Protein AF-A0A5S4FV42-F1 (afdb_monomer_lite)

pLDDT: mean 81.77, std 15.21, range [37.44, 96.0]

Radius of gyration: 17.59 Å; chains: 1; bounding box: 34×39×45 Å

Secondary structure (DSSP, 8-state):
----HHHHHHHHHHHHHHHHHHHHHHHHH--HHHHHHHHHHHHHHHHHHHHHHHHHHHHHHHHTT--HHHHHHHTTS-HHHHHHHHHHHHS-------

Foldseek 3Di:
DDPDLVVVVVVLVVVLVVVVVVLVVVCVVDDPVVVVVSVVVNVVVVVVSLVVVLLSVLQVCVVVVHDLVVSCVVSVHDSVVSVVSNVVVPDDPPDPDD

Structure (mmCIF, N/CA/C/O backbone):
data_AF-A0A5S4FV42-F1
#
_entry.id   AF-A0A5S4FV42-F1
#
loop_
_atom_site.group_PDB
_atom_site.id
_atom_site.type_symbol
_atom_site.label_atom_id
_atom_site.label_alt_id
_atom_site.label_comp_id
_atom_site.label_asym_id
_atom_site.label_entity_id
_atom_site.label_seq_id
_atom_site.pdbx_PDB_ins_code
_atom_site.Cartn_x
_atom_site.Cartn_y
_atom_site.Cartn_z
_atom_site.occupancy
_atom_site.B_iso_or_equiv
_atom_site.auth_seq_id
_atom_site.auth_comp_id
_atom_site.auth_asym_id
_atom_site.auth_atom_id
_atom_site.pdbx_PDB_model_num
ATOM 1 N N . MET A 1 1 ? 15.053 20.559 -9.853 1.00 37.44 1 MET A N 1
ATOM 2 C CA . MET A 1 1 ? 15.247 20.068 -8.472 1.00 37.44 1 MET A CA 1
ATOM 3 C C . MET A 1 1 ? 14.584 18.707 -8.376 1.00 37.44 1 MET A C 1
ATOM 5 O O . MET A 1 1 ? 13.383 18.627 -8.165 1.00 37.44 1 MET A O 1
ATOM 9 N N . SER A 1 2 ? 15.339 17.647 -8.657 1.00 41.44 2 SER A N 1
ATOM 10 C CA . SER A 1 2 ? 14.824 16.278 -8.620 1.00 41.44 2 SER A CA 1
ATOM 11 C C . SER A 1 2 ? 14.754 15.832 -7.163 1.00 41.44 2 SER A C 1
ATOM 13 O O . SER A 1 2 ? 15.766 15.436 -6.590 1.00 41.44 2 SER A O 1
ATOM 15 N N . GLY A 1 3 ? 13.581 15.960 -6.539 1.00 43.03 3 GLY A N 1
ATOM 16 C CA . GLY A 1 3 ? 13.312 15.284 -5.273 1.00 43.03 3 GLY A CA 1
ATOM 17 C C . GLY A 1 3 ? 13.508 13.790 -5.499 1.00 43.03 3 GLY A C 1
ATOM 18 O O . GLY A 1 3 ? 12.851 13.209 -6.359 1.00 43.03 3 GLY A O 1
ATOM 19 N N . SER A 1 4 ? 14.480 13.192 -4.810 1.00 44.16 4 SER A N 1
ATOM 20 C CA . SER A 1 4 ? 14.781 11.773 -4.979 1.00 44.16 4 SER A CA 1
ATOM 21 C C . SER A 1 4 ? 13.515 10.961 -4.671 1.00 44.16 4 SER A C 1
ATOM 23 O O . SER A 1 4 ? 12.916 11.192 -3.618 1.00 44.16 4 SER A O 1
ATOM 25 N N . PRO A 1 5 ? 13.085 10.016 -5.529 1.00 54.16 5 PRO A N 1
ATOM 26 C CA . PRO A 1 5 ? 11.881 9.207 -5.291 1.00 54.16 5 PRO A CA 1
ATOM 27 C C . PRO A 1 5 ? 11.933 8.451 -3.950 1.00 54.16 5 PRO A C 1
ATOM 29 O O . PRO A 1 5 ? 10.901 8.156 -3.353 1.00 54.16 5 PRO A O 1
ATOM 32 N N . VAL A 1 6 ? 13.142 8.224 -3.428 1.00 54.53 6 VAL A N 1
ATOM 33 C CA . VAL A 1 6 ? 13.410 7.640 -2.106 1.00 54.53 6 VAL A CA 1
ATOM 34 C C . VAL A 1 6 ? 12.917 8.529 -0.953 1.00 54.53 6 VAL A C 1
ATOM 36 O O . VAL A 1 6 ? 12.432 8.010 0.050 1.00 54.53 6 VAL A O 1
ATOM 39 N N . ALA A 1 7 ? 12.987 9.857 -1.092 1.00 60.88 7 ALA A N 1
ATOM 40 C CA . ALA A 1 7 ? 12.563 10.795 -0.050 1.00 60.88 7 ALA A CA 1
ATOM 41 C C . ALA A 1 7 ? 11.033 10.811 0.123 1.00 60.88 7 ALA A C 1
ATOM 43 O O . ALA A 1 7 ? 10.541 10.918 1.244 1.00 60.88 7 ALA A O 1
ATOM 44 N N . GLY A 1 8 ? 10.281 10.630 -0.971 1.00 69.25 8 GLY A N 1
ATOM 45 C CA . GLY A 1 8 ? 8.821 10.505 -0.921 1.00 69.25 8 GLY A CA 1
ATOM 46 C C . GLY A 1 8 ? 8.378 9.245 -0.176 1.00 69.25 8 GLY A C 1
ATOM 47 O O . GLY A 1 8 ? 7.537 9.320 0.713 1.00 69.25 8 GLY A O 1
ATOM 48 N N . TRP A 1 9 ? 9.018 8.107 -0.464 1.00 69.94 9 TRP A N 1
ATOM 49 C CA . TRP A 1 9 ? 8.758 6.838 0.222 1.00 69.94 9 TRP A CA 1
ATOM 50 C C . TRP A 1 9 ? 8.991 6.922 1.734 1.00 69.94 9 TRP A C 1
ATOM 52 O O . TRP A 1 9 ? 8.150 6.497 2.525 1.00 69.94 9 TRP A O 1
ATOM 62 N N . GLN A 1 10 ? 10.131 7.484 2.143 1.00 72.44 10 GLN A N 1
ATOM 63 C CA . GLN A 1 10 ? 10.483 7.618 3.557 1.00 72.44 10 GLN A CA 1
ATOM 64 C C . GLN A 1 10 ? 9.486 8.501 4.309 1.00 72.44 10 GLN A C 1
ATOM 66 O O . GLN A 1 10 ? 9.062 8.134 5.406 1.00 72.44 10 GLN A O 1
ATOM 71 N N . GLN A 1 11 ? 9.074 9.621 3.706 1.00 75.19 11 GLN A N 1
ATOM 72 C CA . GLN A 1 11 ? 8.060 10.494 4.289 1.00 75.19 11 GLN A CA 1
ATOM 73 C C . GLN A 1 11 ? 6.713 9.777 4.413 1.00 75.19 11 GLN A C 1
ATOM 75 O O . GLN A 1 11 ? 6.113 9.801 5.484 1.00 75.19 11 GLN A O 1
ATOM 80 N N . SER A 1 12 ? 6.273 9.065 3.370 1.00 72.81 12 SER A N 1
ATOM 81 C CA . SER A 1 12 ? 5.038 8.282 3.435 1.00 72.81 12 SER A CA 1
ATOM 82 C C . SER A 1 12 ? 5.094 7.252 4.561 1.00 72.81 12 SER A C 1
ATOM 84 O O . SER A 1 12 ? 4.190 7.216 5.383 1.00 72.81 12 SER A O 1
ATOM 86 N N . VAL A 1 13 ? 6.166 6.463 4.676 1.00 77.25 13 VAL A N 1
ATOM 87 C CA . VAL A 1 13 ? 6.316 5.486 5.772 1.00 77.25 13 VAL A CA 1
ATOM 88 C C . VAL A 1 13 ? 6.275 6.164 7.146 1.00 77.25 13 VAL A C 1
ATOM 90 O O . VAL A 1 13 ? 5.612 5.661 8.054 1.00 77.25 13 VAL A O 1
ATOM 93 N N . HIS A 1 14 ? 6.936 7.312 7.303 1.00 83.62 14 HIS A N 1
ATOM 94 C CA . HIS A 1 14 ? 6.896 8.080 8.546 1.00 83.62 14 HIS A CA 1
ATOM 95 C C . HIS A 1 14 ? 5.467 8.516 8.908 1.00 83.62 14 HIS A C 1
ATOM 97 O O . HIS A 1 14 ? 5.021 8.293 10.037 1.00 83.62 14 HIS A O 1
ATOM 103 N N . ASP A 1 15 ? 4.726 9.070 7.946 1.00 79.88 15 ASP A N 1
ATOM 104 C CA . ASP A 1 15 ? 3.351 9.532 8.145 1.00 79.88 15 ASP A CA 1
ATOM 105 C C . ASP A 1 15 ? 2.408 8.378 8.517 1.00 79.88 15 ASP A C 1
ATOM 107 O O . ASP A 1 15 ? 1.531 8.545 9.372 1.00 79.88 15 ASP A O 1
ATOM 111 N N . ILE A 1 16 ? 2.625 7.189 7.938 1.00 80.31 16 ILE A N 1
ATOM 112 C CA . ILE A 1 16 ? 1.903 5.956 8.289 1.00 80.31 16 ILE A CA 1
ATOM 113 C C . ILE A 1 16 ? 2.165 5.582 9.740 1.00 80.31 16 ILE A C 1
ATOM 115 O O . ILE A 1 16 ? 1.214 5.384 10.494 1.00 80.31 16 ILE A O 1
ATOM 119 N N . CYS A 1 17 ? 3.434 5.502 10.146 1.00 84.19 17 CYS A N 1
ATOM 120 C CA . CYS A 1 17 ? 3.803 5.161 11.518 1.00 84.19 17 CYS A CA 1
ATOM 121 C C . CYS A 1 17 ? 3.162 6.135 12.512 1.00 84.19 17 CYS A C 1
ATOM 123 O O . CYS A 1 17 ? 2.507 5.708 13.462 1.00 84.19 17 CYS A O 1
ATOM 125 N N . ALA A 1 18 ? 3.260 7.440 12.246 1.00 85.25 18 ALA A N 1
ATOM 126 C CA . ALA A 1 18 ? 2.635 8.464 13.074 1.00 85.25 18 ALA A CA 1
ATOM 127 C C . ALA A 1 18 ? 1.098 8.333 13.107 1.00 85.25 18 ALA A C 1
ATOM 129 O O . ALA A 1 18 ? 0.477 8.506 14.159 1.00 85.25 18 ALA A O 1
ATOM 130 N N . GLY A 1 19 ? 0.471 8.004 11.973 1.00 82.88 19 GLY A N 1
ATOM 131 C CA . GLY A 1 19 ? -0.966 7.744 11.868 1.00 82.88 19 GLY A CA 1
ATOM 132 C C . GLY A 1 19 ? -1.417 6.533 12.686 1.00 82.88 19 GLY A C 1
ATOM 133 O O . GLY A 1 19 ? -2.375 6.641 13.453 1.00 82.88 19 GLY A O 1
ATOM 134 N N . VAL A 1 20 ? -0.691 5.416 12.591 1.00 84.31 20 VAL A N 1
ATOM 135 C CA . VAL A 1 20 ? -0.946 4.193 13.368 1.00 84.31 20 VAL A CA 1
ATOM 136 C C . VAL A 1 20 ? -0.806 4.466 14.866 1.00 84.31 20 VAL A C 1
ATOM 138 O O . VAL A 1 20 ? -1.676 4.060 15.635 1.00 84.31 20 VAL A O 1
ATOM 141 N N . THR A 1 21 ? 0.218 5.212 15.297 1.00 86.50 21 THR A N 1
ATOM 142 C CA . THR A 1 21 ? 0.386 5.595 16.710 1.00 86.50 21 THR A CA 1
ATOM 143 C C . THR A 1 21 ? -0.784 6.438 17.219 1.00 86.50 21 THR A C 1
ATOM 145 O O . THR A 1 21 ? -1.334 6.148 18.284 1.00 86.50 21 THR A O 1
ATOM 148 N N . ARG A 1 22 ? -1.218 7.454 16.458 1.00 85.06 22 ARG A N 1
ATOM 149 C CA . ARG A 1 22 ? -2.384 8.277 16.829 1.00 85.06 22 ARG A CA 1
ATOM 150 C C . ARG A 1 22 ? -3.659 7.446 16.914 1.00 85.06 22 ARG A C 1
ATOM 152 O O . ARG A 1 22 ? -4.445 7.621 17.842 1.00 85.06 22 ARG A O 1
ATOM 159 N N . LEU A 1 23 ? -3.865 6.537 15.966 1.00 83.00 23 LEU A N 1
ATOM 160 C CA . LEU A 1 23 ? -5.034 5.672 15.973 1.00 83.00 23 LEU A CA 1
ATOM 161 C C . LEU A 1 23 ? -5.023 4.705 17.157 1.00 83.00 23 LEU A C 1
ATOM 163 O O . LEU A 1 23 ? -6.050 4.540 17.809 1.00 83.00 23 LEU A O 1
ATOM 167 N N . HIS A 1 24 ? -3.872 4.105 17.465 1.00 85.94 24 HIS A N 1
ATOM 168 C CA . HIS A 1 24 ? -3.718 3.237 18.627 1.00 85.94 24 HIS A CA 1
ATOM 169 C C . HIS A 1 24 ? -4.150 3.956 19.911 1.00 85.94 24 HIS A C 1
ATOM 171 O O . HIS A 1 24 ? -4.941 3.419 20.683 1.00 85.94 24 HIS A O 1
ATOM 177 N N . HIS A 1 25 ? -3.720 5.208 20.088 1.00 87.00 25 HIS A N 1
ATOM 178 C CA . HIS A 1 25 ? -4.145 6.033 21.217 1.00 87.00 25 HIS A CA 1
ATOM 179 C C . HIS A 1 25 ? -5.664 6.292 21.218 1.00 87.00 25 HIS A C 1
ATOM 181 O O . HIS A 1 25 ? -6.316 6.160 22.253 1.00 87.00 25 HIS A O 1
ATOM 187 N N . ARG A 1 26 ? -6.262 6.608 20.058 1.00 87.88 26 ARG A N 1
ATOM 188 C CA . ARG A 1 26 ? -7.721 6.799 19.927 1.00 87.88 26 ARG A CA 1
ATOM 189 C C . ARG A 1 26 ? -8.501 5.527 20.270 1.00 87.88 26 ARG A C 1
ATOM 191 O O . ARG A 1 26 ? -9.496 5.610 20.979 1.00 87.88 26 ARG A O 1
ATOM 198 N N . LEU A 1 27 ? -8.038 4.356 19.829 1.00 87.88 27 LEU A N 1
ATOM 199 C CA . LEU A 1 27 ? -8.676 3.064 20.109 1.00 87.88 27 LEU A CA 1
ATOM 200 C C . LEU A 1 27 ? -8.706 2.732 21.606 1.00 87.88 27 LEU A C 1
ATOM 202 O O . LEU A 1 27 ? -9.702 2.188 22.091 1.00 87.88 27 LEU A O 1
ATOM 206 N N . GLN A 1 28 ? -7.647 3.080 22.345 1.00 89.19 28 GLN A N 1
ATOM 207 C CA . GLN A 1 28 ? -7.600 2.869 23.795 1.00 89.19 28 GLN A CA 1
ATOM 208 C C . GLN A 1 28 ? -8.671 3.687 24.532 1.00 89.19 28 GLN A C 1
ATOM 210 O O . GLN A 1 28 ? -9.268 3.190 25.486 1.00 89.19 28 GLN A O 1
ATOM 215 N N . GLN A 1 29 ? -8.951 4.906 24.063 1.00 90.62 29 GLN A N 1
ATOM 216 C CA . GLN A 1 29 ? -9.879 5.846 24.704 1.00 90.62 29 GLN A CA 1
ATOM 217 C C . GLN A 1 29 ? -11.317 5.779 24.159 1.00 90.62 29 GLN A C 1
ATOM 219 O O . GLN A 1 29 ? -12.231 6.335 24.762 1.00 90.62 29 GLN A O 1
ATOM 224 N N . ALA A 1 30 ? -11.526 5.100 23.032 1.00 89.81 30 ALA A N 1
ATOM 225 C CA . ALA A 1 30 ? -12.808 5.004 22.343 1.00 89.81 30 ALA A CA 1
ATOM 226 C C . ALA A 1 30 ? -13.793 4.022 23.005 1.00 89.81 30 ALA A C 1
ATOM 228 O O . ALA A 1 30 ? -13.402 2.976 23.535 1.00 89.81 30 ALA A O 1
ATOM 229 N N . GLY A 1 31 ? -15.091 4.327 22.890 1.00 94.00 31 GLY A N 1
ATOM 230 C CA . GLY A 1 31 ? -16.179 3.383 23.162 1.00 94.00 31 GLY A CA 1
ATOM 231 C C . GLY A 1 31 ? -16.253 2.258 22.117 1.00 94.00 31 GLY A C 1
ATOM 232 O O . GLY A 1 31 ? -15.554 2.284 21.106 1.00 94.00 31 GLY A O 1
ATOM 233 N N . ALA A 1 32 ? -17.099 1.248 22.340 1.00 91.12 32 ALA A N 1
ATOM 234 C CA . ALA A 1 32 ? -17.144 0.046 21.495 1.00 91.12 32 ALA A CA 1
ATOM 235 C C . ALA A 1 32 ? -17.466 0.331 20.011 1.00 91.12 32 ALA A C 1
ATOM 237 O O . ALA A 1 32 ? -16.793 -0.200 19.131 1.00 91.12 32 ALA A O 1
ATOM 238 N N . GLU A 1 33 ? -18.448 1.192 19.731 1.00 92.31 33 GLU A N 1
ATOM 239 C CA . GLU A 1 33 ? -18.826 1.563 18.359 1.00 92.31 33 GLU A CA 1
ATOM 240 C C . GLU A 1 33 ? -17.702 2.328 17.645 1.00 92.31 33 GLU A C 1
ATOM 242 O O . GLU A 1 33 ? -17.352 2.030 16.503 1.00 92.31 33 GLU A O 1
ATOM 247 N N . ASP A 1 34 ? -17.070 3.266 18.350 1.00 90.88 34 ASP A N 1
ATOM 248 C CA . ASP A 1 34 ? -15.939 4.027 17.826 1.00 90.88 34 ASP A CA 1
ATOM 249 C C . ASP A 1 34 ? -14.738 3.129 17.542 1.00 90.88 34 ASP A C 1
ATOM 251 O O . ASP A 1 34 ? -14.080 3.305 16.521 1.00 90.88 34 ASP A O 1
ATOM 255 N N . ARG A 1 35 ? -14.480 2.115 18.375 1.00 91.06 35 ARG A N 1
ATOM 256 C CA . ARG A 1 35 ? -13.412 1.139 18.112 1.00 91.06 35 ARG A CA 1
ATOM 257 C C . ARG A 1 35 ? -13.614 0.402 16.792 1.00 91.06 35 ARG A C 1
ATOM 259 O O . ARG A 1 35 ? -12.651 0.251 16.047 1.00 91.06 35 ARG A O 1
ATOM 266 N N . LEU A 1 36 ? -14.839 -0.025 16.485 1.00 91.19 36 LEU A N 1
ATOM 267 C CA . LEU A 1 36 ? -15.142 -0.710 15.224 1.00 91.19 36 LEU A CA 1
ATOM 268 C C . LEU A 1 36 ? -14.931 0.213 14.018 1.00 91.19 36 LEU A C 1
ATOM 270 O O . LEU A 1 36 ? -14.264 -0.177 13.063 1.00 91.19 36 LEU A O 1
ATOM 274 N N . ARG A 1 37 ? -15.420 1.457 14.093 1.00 90.94 37 ARG A N 1
ATOM 275 C CA . ARG A 1 37 ? -15.222 2.459 13.031 1.00 90.94 37 ARG A CA 1
ATOM 276 C C . ARG A 1 37 ? -13.745 2.778 12.801 1.00 90.94 37 ARG A C 1
ATOM 278 O O . ARG A 1 37 ? -13.291 2.823 11.664 1.00 90.94 37 ARG A O 1
ATOM 285 N N . LEU A 1 38 ? -12.986 2.958 13.879 1.00 88.12 38 LEU A N 1
ATOM 286 C CA . LEU A 1 38 ? -11.555 3.260 13.824 1.00 88.12 38 LEU A CA 1
ATOM 287 C C . LEU A 1 38 ? -10.729 2.100 13.244 1.00 88.12 38 LEU A C 1
ATOM 289 O O . LEU A 1 38 ? -9.739 2.344 12.555 1.00 88.12 38 LEU A O 1
ATOM 293 N N . LEU A 1 39 ? -11.119 0.847 13.501 1.00 88.44 39 LEU A N 1
ATOM 294 C CA . LEU A 1 39 ? -10.482 -0.325 12.889 1.00 88.44 39 LEU A CA 1
ATOM 295 C C . LEU A 1 39 ? -10.761 -0.411 11.385 1.00 88.44 39 LEU A C 1
ATOM 297 O O . LEU A 1 39 ? -9.846 -0.699 10.614 1.00 88.44 39 LEU A O 1
ATOM 301 N N . ASP A 1 40 ? -11.989 -0.123 10.962 1.00 89.62 40 ASP A N 1
ATOM 302 C CA . ASP A 1 40 ? -12.332 -0.083 9.541 1.00 89.62 40 ASP A CA 1
ATOM 303 C C . ASP A 1 40 ? -11.574 1.042 8.809 1.00 89.62 40 ASP A C 1
ATOM 305 O O . ASP A 1 40 ? -10.973 0.821 7.754 1.00 89.62 40 ASP A O 1
ATOM 309 N N . GLU A 1 41 ? -11.490 2.230 9.417 1.00 86.25 41 GLU A N 1
ATOM 310 C CA . GLU A 1 41 ? -10.706 3.358 8.899 1.00 86.25 41 GLU A CA 1
ATOM 311 C C . GLU A 1 41 ? -9.212 3.002 8.761 1.00 86.25 41 GLU A C 1
ATOM 313 O O . GLU A 1 41 ? -8.570 3.351 7.761 1.00 86.25 41 GLU A O 1
ATOM 318 N N . LEU A 1 42 ? -8.656 2.252 9.724 1.00 84.31 42 LEU A N 1
ATOM 319 C CA . LEU A 1 42 ? -7.280 1.750 9.666 1.00 84.31 42 LEU A CA 1
ATOM 320 C C . LEU A 1 42 ? -7.062 0.831 8.475 1.00 84.31 42 LEU A C 1
ATOM 322 O O . LEU A 1 42 ? -6.096 1.004 7.730 1.00 84.31 42 LEU A O 1
ATOM 326 N N . GLN A 1 43 ? -7.946 -0.152 8.315 1.00 89.12 43 GLN A N 1
ATOM 327 C CA . GLN A 1 43 ? -7.849 -1.139 7.252 1.00 89.12 43 GLN A CA 1
ATOM 328 C C . GLN A 1 43 ? -7.864 -0.453 5.885 1.00 89.12 43 GLN A C 1
ATOM 330 O O . GLN A 1 43 ? -6.987 -0.714 5.058 1.00 89.12 43 GLN A O 1
ATOM 335 N N . HIS A 1 44 ? -8.797 0.475 5.667 1.00 87.00 44 HIS A N 1
ATOM 336 C CA .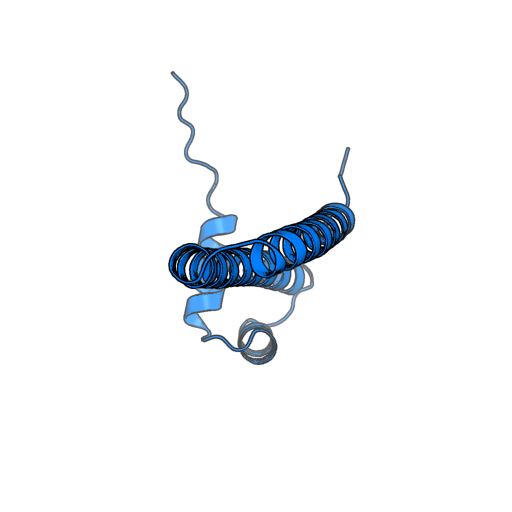 HIS A 1 44 ? -8.885 1.240 4.424 1.00 87.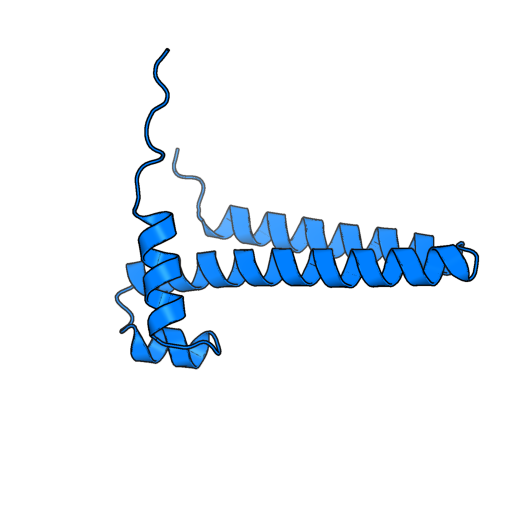00 44 HIS A CA 1
ATOM 337 C C . HIS A 1 44 ? -7.646 2.104 4.183 1.00 87.00 44 HIS A C 1
ATOM 339 O O . HIS A 1 44 ? -7.116 2.146 3.069 1.00 87.00 44 HIS A O 1
ATOM 345 N N . THR A 1 45 ? -7.148 2.761 5.231 1.00 83.19 45 THR A N 1
ATOM 346 C CA . THR A 1 45 ? -5.959 3.610 5.143 1.00 83.19 45 THR A CA 1
ATOM 347 C C . THR A 1 45 ? -4.732 2.789 4.753 1.00 83.19 45 THR A C 1
ATOM 349 O O . THR A 1 45 ? -4.076 3.111 3.760 1.00 83.19 45 THR A O 1
ATOM 352 N N . LEU A 1 46 ? -4.460 1.688 5.461 1.00 84.44 46 LEU A N 1
ATOM 353 C CA . LEU A 1 46 ? -3.335 0.795 5.169 1.00 84.44 46 LEU A CA 1
ATOM 354 C C . LEU A 1 46 ? -3.446 0.167 3.778 1.00 84.44 46 LEU A C 1
ATOM 356 O O . LEU A 1 46 ? -2.447 0.104 3.062 1.00 84.44 46 LEU A O 1
ATOM 360 N N . ALA A 1 47 ? -4.645 -0.246 3.361 1.00 87.25 47 ALA A N 1
ATOM 361 C CA . ALA A 1 47 ? -4.867 -0.797 2.027 1.00 87.25 47 ALA A CA 1
ATOM 362 C C . ALA A 1 47 ? -4.536 0.222 0.926 1.00 87.25 47 ALA A C 1
ATOM 364 O O . ALA A 1 47 ? -3.860 -0.118 -0.049 1.00 87.25 47 ALA A O 1
ATOM 365 N N . ARG A 1 48 ? -4.959 1.482 1.096 1.00 83.25 48 ARG A N 1
ATOM 366 C CA . ARG A 1 48 ? -4.677 2.564 0.143 1.00 83.25 48 ARG A CA 1
ATOM 367 C C . ARG A 1 48 ? -3.182 2.872 0.064 1.00 83.25 48 ARG A C 1
ATOM 369 O O . ARG A 1 48 ? -2.641 2.963 -1.035 1.00 83.25 48 ARG A O 1
ATOM 376 N N . LEU A 1 49 ? -2.511 2.964 1.210 1.00 82.19 49 LEU A N 1
ATOM 377 C CA . LEU A 1 49 ? -1.066 3.207 1.288 1.00 82.19 49 LEU A CA 1
ATOM 378 C C . LEU A 1 49 ? -0.262 2.066 0.667 1.00 82.19 49 LEU A C 1
ATOM 380 O O . LEU A 1 49 ? 0.650 2.309 -0.116 1.00 82.19 49 LEU A O 1
ATOM 384 N N . HIS A 1 50 ? -0.627 0.819 0.966 1.00 86.50 50 HIS A N 1
ATOM 385 C CA . HIS A 1 50 ? -0.003 -0.352 0.360 1.00 86.50 50 HIS A CA 1
ATOM 386 C C . HIS A 1 50 ? -0.198 -0.377 -1.163 1.00 86.50 50 HIS A C 1
ATOM 388 O O . HIS A 1 50 ? 0.732 -0.700 -1.901 1.00 86.50 50 HIS A O 1
ATOM 394 N N . ALA A 1 51 ? -1.385 -0.016 -1.658 1.00 86.56 51 ALA A N 1
ATOM 395 C CA . ALA A 1 51 ? -1.625 0.079 -3.094 1.00 86.56 51 ALA A CA 1
ATOM 396 C C . ALA A 1 51 ? -0.728 1.144 -3.749 1.00 86.56 51 ALA A C 1
ATOM 398 O O . ALA A 1 51 ? -0.094 0.863 -4.764 1.00 86.56 51 ALA A O 1
ATOM 399 N N . GLU A 1 52 ? -0.615 2.329 -3.147 1.00 83.56 52 GLU A N 1
ATOM 400 C CA . GLU A 1 52 ? 0.241 3.403 -3.656 1.00 83.56 52 GLU A CA 1
ATOM 401 C C . GLU A 1 52 ? 1.728 3.024 -3.637 1.00 83.56 52 GLU A C 1
ATOM 403 O O . GLU A 1 52 ? 2.421 3.176 -4.646 1.00 83.56 52 GLU A O 1
ATOM 408 N N . ALA A 1 53 ? 2.191 2.469 -2.516 1.00 83.62 53 ALA A N 1
ATOM 409 C CA . ALA A 1 53 ? 3.523 1.908 -2.329 1.00 83.62 53 ALA A CA 1
ATOM 410 C C . ALA A 1 53 ? 3.888 0.919 -3.438 1.00 83.62 53 ALA A C 1
ATOM 412 O O . ALA A 1 53 ? 4.933 1.022 -4.085 1.00 83.62 53 ALA A O 1
ATOM 413 N N . ARG A 1 54 ? 2.985 -0.032 -3.684 1.00 88.88 54 ARG A N 1
ATOM 414 C CA . ARG A 1 54 ? 3.147 -1.056 -4.709 1.00 88.88 54 ARG A CA 1
ATOM 415 C C . ARG A 1 54 ? 3.212 -0.441 -6.105 1.00 88.88 54 ARG A C 1
ATOM 417 O O . ARG A 1 54 ? 4.078 -0.830 -6.884 1.00 88.88 54 ARG A O 1
ATOM 424 N N . ASP A 1 55 ? 2.356 0.530 -6.418 1.00 89.44 55 ASP A N 1
ATOM 425 C CA . ASP A 1 55 ? 2.365 1.215 -7.716 1.00 89.44 55 ASP A CA 1
ATOM 426 C C . ASP A 1 55 ? 3.692 1.968 -7.952 1.00 89.44 55 ASP A C 1
ATOM 428 O O . ASP A 1 55 ? 4.248 1.934 -9.056 1.00 89.44 55 ASP A O 1
ATOM 432 N N . GLN A 1 56 ? 4.234 2.621 -6.915 1.00 84.88 56 GLN A N 1
ATOM 433 C CA . GLN A 1 56 ? 5.541 3.289 -6.971 1.00 84.88 56 GLN A CA 1
ATOM 434 C C . GLN A 1 56 ? 6.673 2.279 -7.197 1.00 84.88 56 GLN A C 1
ATOM 436 O O . GLN A 1 56 ? 7.477 2.461 -8.112 1.00 84.88 56 GLN A O 1
ATOM 441 N N . ALA A 1 57 ? 6.696 1.187 -6.427 1.00 88.06 57 ALA A N 1
ATOM 442 C CA . ALA A 1 57 ? 7.703 0.135 -6.547 1.00 88.06 57 ALA A CA 1
ATOM 443 C C . ALA A 1 57 ? 7.679 -0.542 -7.929 1.00 88.06 57 ALA A C 1
ATOM 445 O O . ALA A 1 57 ? 8.730 -0.762 -8.526 1.00 88.06 57 ALA A O 1
ATOM 446 N N . ILE A 1 58 ? 6.490 -0.809 -8.481 1.00 92.25 58 ILE A N 1
ATOM 447 C CA . ILE A 1 58 ? 6.319 -1.343 -9.842 1.00 92.25 58 ILE A CA 1
ATOM 448 C C . ILE A 1 58 ? 6.913 -0.391 -10.885 1.00 92.25 58 ILE A C 1
ATOM 450 O O . ILE A 1 58 ? 7.596 -0.829 -11.814 1.00 92.25 58 ILE A O 1
ATOM 454 N N . THR A 1 59 ? 6.669 0.909 -10.729 1.00 89.81 59 THR A N 1
ATOM 455 C CA . THR A 1 59 ? 7.171 1.935 -11.650 1.00 89.81 59 THR A CA 1
ATOM 456 C C . THR A 1 59 ? 8.694 2.045 -11.583 1.00 89.81 59 THR A C 1
ATOM 458 O O . THR A 1 59 ? 9.348 2.052 -12.625 1.00 89.81 59 THR A O 1
ATOM 461 N N . ALA A 1 60 ? 9.264 2.060 -10.375 1.00 87.94 60 ALA A N 1
ATOM 462 C CA . ALA A 1 60 ? 10.710 2.086 -10.161 1.00 87.94 60 ALA A CA 1
ATOM 463 C C . ALA A 1 60 ? 11.390 0.835 -10.737 1.00 87.94 60 ALA A C 1
ATOM 465 O O . ALA A 1 60 ? 12.294 0.949 -11.561 1.00 87.94 60 ALA A O 1
ATOM 466 N N . ALA A 1 61 ? 10.870 -0.356 -10.424 1.00 90.56 61 ALA A N 1
ATOM 467 C CA . ALA A 1 61 ? 11.376 -1.615 -10.966 1.00 90.56 61 ALA A CA 1
ATOM 468 C C . ALA A 1 61 ? 11.339 -1.635 -12.503 1.00 90.56 61 ALA A C 1
ATOM 470 O O . ALA A 1 61 ? 12.251 -2.151 -13.153 1.00 90.56 61 ALA A O 1
ATOM 471 N N . ARG A 1 62 ? 10.296 -1.053 -13.112 1.00 92.56 62 ARG A N 1
ATOM 472 C CA . ARG A 1 62 ? 10.225 -0.935 -14.570 1.00 92.56 62 ARG A CA 1
ATOM 473 C C . ARG A 1 62 ? 11.287 0.015 -15.123 1.00 92.56 62 ARG A C 1
ATOM 475 O O . ARG A 1 62 ? 11.876 -0.314 -16.151 1.00 92.56 62 ARG A O 1
ATOM 482 N N . ALA A 1 63 ? 11.526 1.151 -14.469 1.00 88.81 63 ALA A N 1
ATOM 483 C CA . ALA A 1 63 ? 12.568 2.104 -14.852 1.00 88.81 63 ALA A CA 1
ATOM 484 C C . ALA A 1 63 ? 13.982 1.498 -14.744 1.00 88.81 63 ALA A C 1
ATOM 486 O O . A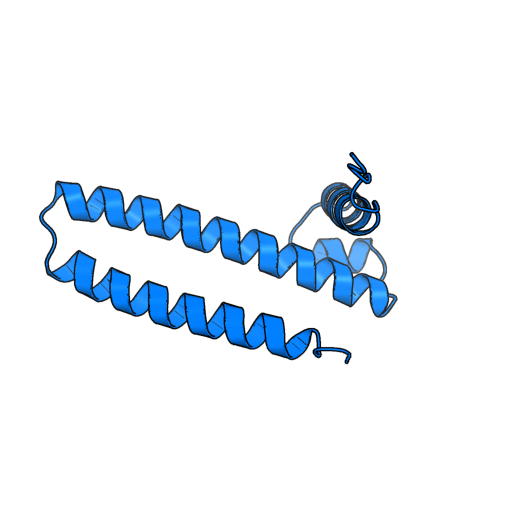LA A 1 63 ? 14.834 1.783 -15.578 1.00 88.81 63 ALA A O 1
ATOM 487 N N . GLU A 1 64 ? 14.198 0.589 -13.791 1.00 93.06 64 GLU A N 1
ATOM 488 C CA . GLU A 1 64 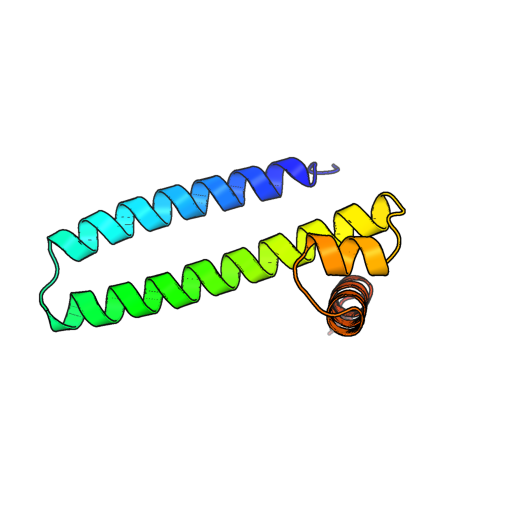? 15.429 -0.205 -13.636 1.00 93.06 64 GLU A CA 1
ATOM 489 C C . GLU A 1 64 ? 15.563 -1.349 -14.664 1.00 93.06 64 GLU A C 1
ATOM 491 O O . GLU A 1 64 ? 16.539 -2.097 -14.658 1.00 93.06 64 GLU A O 1
ATOM 496 N N . GLY A 1 65 ? 14.588 -1.512 -15.566 1.00 93.75 65 GLY A N 1
ATOM 497 C CA . GLY A 1 65 ? 14.632 -2.500 -16.643 1.00 93.75 65 GLY A CA 1
ATOM 498 C C . GLY A 1 65 ? 14.161 -3.902 -16.253 1.00 93.75 65 GLY A C 1
ATOM 499 O O . GLY A 1 65 ? 14.326 -4.836 -17.044 1.00 93.75 65 GLY A O 1
ATOM 500 N N . LEU A 1 66 ? 13.536 -4.092 -15.082 1.00 94.81 66 LEU A N 1
ATOM 501 C CA . LEU A 1 66 ? 13.042 -5.415 -14.698 1.00 94.81 66 LEU A CA 1
ATOM 502 C C . LEU A 1 66 ? 11.949 -5.909 -15.677 1.00 94.81 66 LEU A C 1
ATOM 504 O O . LEU A 1 66 ? 11.041 -5.158 -16.062 1.00 94.81 66 LEU A O 1
ATOM 508 N N . PRO A 1 67 ? 11.983 -7.199 -16.074 1.00 94.88 67 PRO A N 1
ATOM 509 C CA . PRO A 1 67 ? 10.923 -7.805 -16.872 1.00 94.88 67 PRO A CA 1
ATOM 510 C C . PRO A 1 67 ? 9.586 -7.834 -16.121 1.00 94.88 67 PRO A C 1
ATOM 512 O O . PRO A 1 67 ? 9.539 -8.216 -14.950 1.00 94.88 67 PRO A O 1
ATOM 515 N N . LEU A 1 68 ? 8.481 -7.553 -16.822 1.00 93.38 68 LEU A N 1
ATOM 516 C CA . LEU A 1 68 ? 7.129 -7.495 -16.240 1.00 93.38 68 LEU A CA 1
ATOM 517 C C . LEU A 1 68 ? 6.751 -8.752 -15.445 1.00 93.38 68 LEU A C 1
ATOM 519 O O . LEU A 1 68 ? 6.159 -8.649 -14.377 1.00 93.38 68 LEU A O 1
ATOM 523 N N . ARG A 1 69 ? 7.146 -9.941 -15.921 1.00 94.00 69 ARG A N 1
ATOM 524 C CA . ARG A 1 69 ? 6.898 -11.207 -15.213 1.00 94.00 69 ARG A CA 1
ATOM 525 C C . ARG A 1 69 ? 7.561 -11.236 -13.833 1.00 94.00 69 ARG A C 1
ATOM 527 O O . ARG A 1 69 ? 6.943 -11.702 -12.886 1.00 94.00 69 ARG A O 1
ATOM 534 N N . ARG A 1 70 ? 8.795 -10.732 -13.713 1.00 95.25 70 ARG A N 1
ATOM 535 C CA . ARG A 1 70 ? 9.515 -10.685 -12.430 1.00 95.25 70 ARG A CA 1
ATOM 536 C C . ARG A 1 70 ? 8.894 -9.659 -11.488 1.00 95.25 70 ARG A C 1
ATOM 538 O O . ARG A 1 70 ? 8.765 -9.947 -10.305 1.00 95.25 70 ARG A O 1
ATOM 545 N N . ILE A 1 71 ? 8.465 -8.516 -12.024 1.00 96.00 71 ILE A N 1
ATOM 546 C CA . ILE A 1 71 ? 7.745 -7.489 -11.263 1.00 96.00 71 ILE A CA 1
ATOM 547 C C . ILE A 1 71 ? 6.434 -8.060 -10.711 1.00 96.00 71 ILE A C 1
ATOM 549 O O . ILE A 1 71 ? 6.187 -7.951 -9.518 1.00 96.00 71 ILE A O 1
ATOM 553 N N . ALA A 1 72 ? 5.634 -8.724 -11.550 1.00 94.38 72 ALA A N 1
ATOM 554 C CA . ALA A 1 72 ? 4.368 -9.342 -11.156 1.00 94.38 72 ALA A CA 1
ATOM 555 C C . ALA A 1 72 ? 4.553 -10.368 -10.022 1.00 94.38 72 ALA A C 1
ATOM 557 O O . ALA A 1 72 ? 3.857 -10.309 -9.011 1.00 94.38 72 ALA A O 1
ATOM 558 N N . THR A 1 73 ? 5.549 -11.256 -10.147 1.00 95.88 73 THR A N 1
ATOM 559 C CA . THR A 1 73 ? 5.887 -12.224 -9.092 1.00 95.88 73 THR A CA 1
ATOM 560 C C . THR A 1 73 ? 6.322 -11.539 -7.795 1.00 95.88 73 THR A C 1
ATOM 562 O O . THR A 1 73 ? 5.827 -11.905 -6.735 1.00 95.88 73 THR A O 1
ATOM 565 N N . ALA A 1 74 ? 7.209 -10.540 -7.858 1.00 94.06 74 ALA A N 1
ATOM 566 C CA . ALA A 1 74 ? 7.710 -9.851 -6.667 1.00 94.06 74 ALA A CA 1
ATOM 567 C C . ALA A 1 74 ? 6.637 -8.992 -5.974 1.00 94.06 74 ALA A C 1
ATOM 569 O O . ALA A 1 74 ? 6.595 -8.925 -4.751 1.00 94.06 74 ALA A O 1
ATOM 570 N N . ALA A 1 75 ? 5.753 -8.360 -6.749 1.00 91.62 75 ALA A N 1
ATOM 571 C CA . ALA A 1 75 ? 4.670 -7.515 -6.249 1.00 91.62 75 ALA A CA 1
ATOM 572 C C . ALA A 1 75 ? 3.399 -8.302 -5.867 1.00 91.62 75 ALA A C 1
ATOM 574 O O . ALA A 1 75 ? 2.408 -7.692 -5.457 1.00 91.62 75 ALA A O 1
ATOM 575 N N . GLY A 1 76 ? 3.402 -9.632 -6.031 1.00 93.88 76 GLY A N 1
ATOM 576 C CA . GLY A 1 76 ? 2.269 -10.498 -5.698 1.00 93.88 76 GLY A CA 1
ATOM 577 C C . GLY A 1 76 ? 1.001 -10.184 -6.497 1.00 93.88 76 GLY A C 1
ATOM 578 O O . GLY A 1 76 ? -0.102 -10.275 -5.963 1.00 93.88 76 GLY A O 1
ATOM 579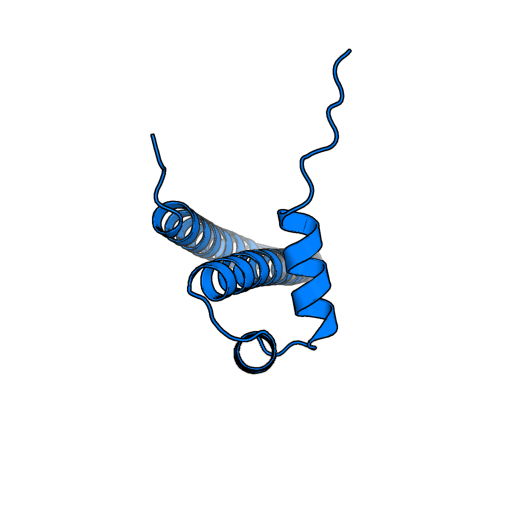 N N . CYS A 1 77 ? 1.137 -9.761 -7.756 1.00 92.56 77 CYS A N 1
ATOM 580 C CA . CYS A 1 77 ? 0.010 -9.393 -8.612 1.00 92.56 77 CYS A CA 1
ATOM 581 C C . CYS A 1 77 ? 0.113 -10.030 -10.003 1.00 92.56 77 CYS A C 1
ATOM 583 O O . CYS A 1 77 ? 1.121 -10.626 -10.380 1.00 92.56 77 CYS A O 1
ATOM 585 N N . SER A 1 78 ? -0.967 -9.944 -10.775 1.00 93.44 78 SER A N 1
ATOM 586 C CA . SER A 1 78 ? -0.999 -10.455 -12.144 1.00 93.44 78 SER A CA 1
ATOM 587 C C . SER A 1 78 ? -0.215 -9.560 -13.107 1.00 93.44 78 SER A C 1
ATOM 589 O O . SER A 1 78 ? -0.047 -8.357 -12.9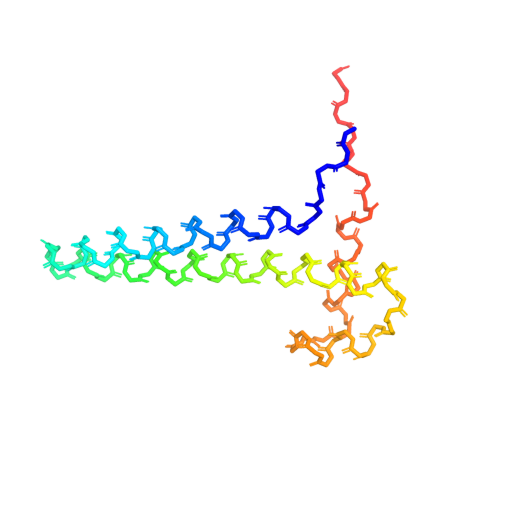01 1.00 93.44 78 SER A O 1
ATOM 591 N N . HIS A 1 79 ? 0.213 -10.150 -14.222 1.00 92.12 79 HIS A N 1
ATOM 592 C CA . HIS A 1 79 ? 0.906 -9.434 -15.294 1.00 92.12 79 HIS A CA 1
ATOM 593 C C . HIS A 1 79 ? 0.076 -8.257 -15.841 1.00 92.12 79 HIS A C 1
ATOM 595 O O . HIS A 1 79 ? 0.626 -7.199 -16.144 1.00 92.12 79 HIS A O 1
ATOM 601 N N . GLU A 1 80 ? -1.245 -8.427 -15.935 1.00 93.62 80 GLU A N 1
ATOM 602 C CA . GLU A 1 80 ? -2.145 -7.395 -16.450 1.00 93.62 80 GLU A CA 1
ATOM 603 C C . GLU A 1 80 ? -2.295 -6.222 -15.476 1.00 93.62 80 GLU A C 1
ATOM 605 O O . GLU A 1 80 ? -2.270 -5.063 -15.884 1.00 93.62 80 GLU A O 1
ATOM 610 N N . GLN A 1 81 ? -2.315 -6.496 -14.168 1.00 91.88 81 GLN A N 1
ATOM 611 C CA . GLN A 1 81 ? -2.290 -5.438 -13.156 1.00 91.88 81 GLN A CA 1
ATOM 612 C C . GLN A 1 81 ? -1.024 -4.583 -13.263 1.00 91.88 81 GLN A C 1
ATOM 614 O O . GLN A 1 81 ? -1.116 -3.359 -13.206 1.00 91.88 81 GLN A O 1
ATOM 619 N N . VAL A 1 82 ? 0.145 -5.198 -13.486 1.00 93.88 82 VAL A N 1
ATOM 620 C CA . VAL A 1 82 ? 1.396 -4.451 -13.707 1.00 93.88 82 VAL A CA 1
ATOM 621 C C . VAL A 1 82 ? 1.281 -3.538 -14.933 1.00 93.88 82 VAL A C 1
ATOM 623 O O . VAL A 1 82 ? 1.675 -2.375 -14.862 1.00 93.88 82 VAL A O 1
ATOM 626 N N . ARG A 1 83 ? 0.707 -4.019 -16.046 1.00 93.44 83 ARG A N 1
ATOM 627 C CA . ARG A 1 83 ? 0.498 -3.190 -17.247 1.00 93.44 83 ARG A CA 1
ATOM 628 C C . ARG A 1 83 ? -0.416 -2.003 -16.982 1.00 93.44 83 ARG A C 1
ATOM 630 O O . ARG A 1 83 ? -0.035 -0.884 -17.316 1.00 93.44 83 ARG A O 1
ATOM 637 N N . HIS A 1 84 ? -1.571 -2.225 -16.360 1.00 93.06 84 HIS A N 1
ATOM 638 C CA . HIS A 1 84 ? -2.505 -1.147 -16.037 1.00 93.06 84 HIS A CA 1
ATOM 639 C C . HIS A 1 84 ? -1.878 -0.084 -15.128 1.00 93.06 84 HIS A C 1
ATOM 641 O O . HIS A 1 84 ? -2.077 1.110 -15.351 1.00 93.06 84 HIS A O 1
ATOM 647 N N . ILE A 1 85 ? -1.089 -0.495 -14.132 1.00 91.44 85 ILE A N 1
ATOM 648 C CA . ILE A 1 85 ? -0.377 0.427 -13.236 1.00 91.44 85 ILE A CA 1
ATOM 649 C C . ILE A 1 85 ? 0.612 1.293 -14.024 1.00 91.44 85 ILE A C 1
ATOM 651 O O . ILE A 1 85 ? 0.606 2.516 -13.886 1.00 91.44 85 ILE A O 1
ATOM 655 N N . LEU A 1 86 ? 1.420 0.677 -14.891 1.00 91.81 86 LEU A N 1
ATOM 656 C CA . LEU A 1 86 ? 2.391 1.402 -15.713 1.00 91.81 86 LEU A CA 1
ATOM 657 C C . LEU A 1 86 ? 1.706 2.343 -16.715 1.00 91.81 86 LEU A C 1
ATOM 659 O O . LEU A 1 86 ? 2.147 3.478 -16.879 1.00 91.81 86 LEU A O 1
ATOM 663 N N . GLN A 1 87 ? 0.602 1.921 -17.338 1.00 91.88 87 GLN A N 1
ATOM 664 C CA . GLN A 1 87 ? -0.188 2.766 -18.242 1.00 91.88 87 GLN A CA 1
ATOM 665 C C . GLN A 1 87 ? -0.743 3.998 -17.520 1.00 91.88 87 GLN A C 1
ATOM 667 O O . GLN A 1 87 ? -0.524 5.115 -17.982 1.00 91.88 87 GLN A O 1
ATOM 672 N N . ARG A 1 88 ? -1.378 3.815 -16.351 1.00 86.75 88 ARG A N 1
ATOM 673 C CA . ARG A 1 88 ? -1.932 4.911 -15.532 1.00 86.75 88 ARG A CA 1
ATOM 674 C C . ARG A 1 88 ? -0.897 5.974 -15.166 1.00 86.75 88 ARG A C 1
ATOM 676 O O . ARG A 1 88 ? -1.261 7.135 -15.042 1.00 86.75 88 ARG A O 1
ATOM 683 N N . ARG A 1 89 ? 0.370 5.588 -14.980 1.00 76.88 89 ARG A N 1
ATOM 684 C CA . ARG A 1 89 ? 1.461 6.523 -14.652 1.00 76.88 89 ARG A CA 1
ATOM 685 C C . ARG A 1 89 ? 2.180 7.117 -15.862 1.00 76.88 89 ARG A C 1
ATOM 687 O O . ARG A 1 89 ? 2.899 8.095 -15.698 1.00 76.88 89 ARG A O 1
ATOM 694 N N . THR A 1 90 ? 2.011 6.525 -17.043 1.00 69.44 90 THR A N 1
ATOM 695 C CA . THR A 1 90 ? 2.622 7.008 -18.295 1.00 69.44 90 THR A CA 1
ATOM 696 C C . THR A 1 90 ? 1.698 7.966 -19.051 1.00 69.44 90 THR A C 1
ATOM 698 O O . THR A 1 90 ? 2.172 8.776 -19.842 1.00 69.44 90 THR A O 1
ATOM 701 N N . LEU A 1 91 ? 0.383 7.901 -18.810 1.00 57.34 91 LEU A N 1
ATOM 702 C CA . LEU A 1 91 ? -0.571 8.860 -19.360 1.00 57.34 91 LEU A CA 1
ATOM 703 C C . LEU A 1 91 ? -0.274 10.269 -18.809 1.00 57.34 91 LEU A C 1
ATOM 705 O O . LEU A 1 91 ? -0.310 10.448 -17.589 1.00 57.34 91 LEU A O 1
ATOM 709 N N . PRO A 1 92 ? 0.006 11.271 -19.666 1.00 46.97 92 PRO A N 1
ATOM 710 C CA . PRO A 1 92 ? 0.038 12.655 -19.216 1.00 46.97 92 PRO A CA 1
ATOM 711 C C . PRO A 1 92 ? -1.339 12.994 -18.639 1.00 46.97 92 PRO A C 1
ATOM 713 O O . PRO A 1 92 ? -2.358 12.569 -19.190 1.00 46.97 92 PRO A O 1
ATOM 716 N N . ALA A 1 93 ? -1.376 13.729 -17.522 1.00 54.62 93 ALA A N 1
ATOM 717 C CA . ALA A 1 93 ? -2.618 14.313 -17.033 1.00 54.62 93 ALA A CA 1
ATOM 718 C C . ALA A 1 93 ? -3.212 15.104 -18.200 1.00 54.62 93 ALA A C 1
ATOM 720 O O . ALA A 1 93 ? -2.604 16.078 -18.638 1.00 54.62 93 ALA A O 1
ATOM 721 N N . ALA A 1 94 ? -4.313 14.614 -18.777 1.00 50.94 94 ALA A N 1
ATOM 722 C CA . ALA A 1 94 ? -4.973 15.289 -19.880 1.00 50.94 94 ALA A CA 1
ATOM 723 C C . ALA A 1 94 ? -5.242 16.724 -19.420 1.00 50.94 94 ALA A C 1
ATOM 725 O O . ALA A 1 94 ? -5.930 16.934 -18.419 1.00 50.94 94 ALA A O 1
ATOM 726 N N . GLY A 1 95 ? -4.579 17.676 -20.077 1.00 45.47 95 GLY A N 1
ATOM 727 C CA . GLY A 1 95 ? -4.629 19.080 -19.718 1.00 45.47 95 GLY A CA 1
ATOM 728 C C . GLY A 1 95 ? -6.068 19.566 -19.769 1.00 45.47 95 GLY A C 1
ATOM 729 O O . GLY A 1 95 ? -6.676 19.584 -20.833 1.00 45.47 95 GLY A O 1
ATOM 730 N N . ASN A 1 96 ? -6.593 19.965 -18.615 1.00 49.50 96 ASN A N 1
ATOM 731 C CA . ASN A 1 96 ? -7.569 21.039 -18.573 1.00 49.50 96 ASN A CA 1
ATOM 732 C C . ASN A 1 96 ? -6.759 22.334 -18.638 1.00 49.50 96 ASN A C 1
ATOM 734 O O . ASN A 1 96 ? -6.295 22.826 -17.609 1.00 49.50 96 ASN A O 1
ATOM 738 N N . GLU A 1 97 ? -6.544 22.842 -19.846 1.00 43.94 97 GLU A N 1
ATOM 739 C CA . GLU A 1 97 ? -6.360 24.282 -20.013 1.00 43.94 97 GLU A CA 1
ATOM 740 C C . GLU A 1 97 ? -7.758 24.927 -20.115 1.00 43.94 97 GLU A C 1
ATOM 742 O O . GLU A 1 97 ? -8.652 24.306 -20.700 1.00 43.94 97 GLU A O 1
ATOM 747 N N . PRO A 1 98 ? -7.981 26.089 -19.470 1.00 53.22 98 PRO A N 1
ATOM 748 C CA . PRO A 1 98 ? -9.262 26.801 -19.472 1.00 53.22 98 PRO A CA 1
ATOM 749 C C . PRO A 1 98 ? -9.653 27.365 -20.844 1.00 53.22 98 PRO A C 1
ATOM 751 O O . PRO A 1 98 ? -8.746 27.694 -21.641 1.00 53.22 98 PRO A O 1
#

Sequence (98 aa):
MSGSPVAGWQQSVHDICAGVTRLHHRLQQAGAEDRLRLLDELQHTLARLHAEARDQAITAARAEGLPLRRIATAAGCSHEQVRHILQRRTLPAAGNEP

Organism: NCBI:txid1642303